Protein AF-A0A6G5QHE2-F1 (afdb_monomer_lite)

Radius of gyration: 25.61 Å; chains: 1; bounding box: 59×25×76 Å

Foldseek 3Di:
DPDPPPPDDPPPDDDPQQVVQLVVQVPPPPRDNPDSRSVVVVVVVVVVVVVCCVVDVVSVVVVVVCVVVVVVVVVVVVVVVVVVVVVVVVVVVVVD

Secondary structure (DSSP, 8-state):
---TTS------PPPHHHHHHHHHHHT-TTS-TT--HHHHHHHHHHHHHHHHHHH-HHHHHHHHHHHHHHHHHHHHHHHHHHHHHHHHHHHHHHT-

Organism: NCBI:txid1032067

Structure (mmCIF, N/CA/C/O backbone):
data_AF-A0A6G5QHE2-F1
#
_entry.id   AF-A0A6G5QHE2-F1
#
loop_
_atom_site.group_PDB
_atom_site.id
_atom_site.type_symbol
_atom_site.label_atom_id
_atom_site.label_alt_id
_atom_site.label_comp_id
_atom_site.label_asym_id
_atom_site.label_entity_id
_atom_site.label_seq_id
_atom_site.pdbx_PDB_ins_code
_atom_site.Cartn_x
_atom_site.Cartn_y
_atom_site.Cartn_z
_atom_site.occupancy
_atom_site.B_iso_or_equiv
_atom_site.auth_seq_id
_atom_site.auth_comp_id
_atom_site.auth_asym_id
_atom_site.auth_atom_id
_atom_site.pdbx_PDB_model_num
ATOM 1 N N . MET A 1 1 ? 43.274 -9.355 8.203 1.00 63.81 1 MET A N 1
ATOM 2 C CA . MET A 1 1 ? 42.234 -9.862 9.127 1.00 63.81 1 MET A CA 1
ATOM 3 C C . MET A 1 1 ? 40.966 -9.066 8.853 1.00 63.81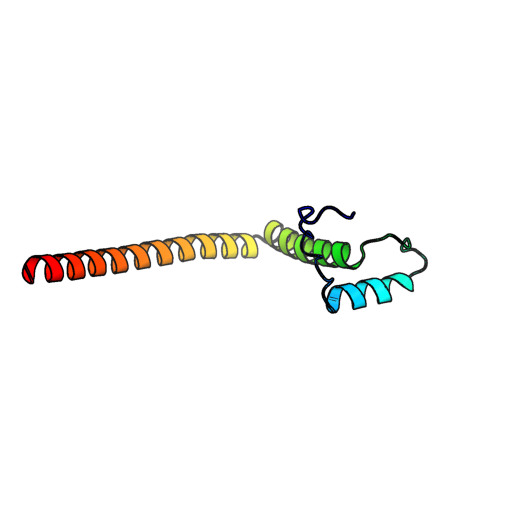 1 MET A C 1
ATOM 5 O O . MET A 1 1 ? 41.028 -7.845 8.900 1.00 63.81 1 MET A O 1
ATOM 9 N N . LYS A 1 2 ? 39.874 -9.715 8.431 1.00 63.50 2 LYS A N 1
ATOM 10 C CA . LYS A 1 2 ? 38.601 -9.042 8.118 1.00 63.50 2 LYS A CA 1
ATOM 11 C C . LYS A 1 2 ? 37.864 -8.809 9.440 1.00 63.50 2 LYS A C 1
ATOM 13 O O . LYS A 1 2 ? 37.780 -9.732 10.243 1.00 63.50 2 LYS A O 1
ATOM 18 N N . ASN A 1 3 ? 37.440 -7.574 9.695 1.00 64.50 3 ASN A N 1
ATOM 19 C CA . ASN A 1 3 ? 36.909 -7.157 10.993 1.00 64.50 3 ASN A CA 1
ATOM 20 C C . ASN A 1 3 ? 35.550 -7.845 11.277 1.00 64.50 3 ASN A C 1
ATOM 22 O O . ASN A 1 3 ? 34.626 -7.646 10.487 1.00 64.50 3 ASN A O 1
ATOM 26 N N . PRO A 1 4 ? 35.411 -8.648 12.353 1.00 67.44 4 PRO A N 1
ATOM 27 C CA . PRO A 1 4 ? 34.208 -9.442 12.633 1.00 67.44 4 PRO A CA 1
ATOM 28 C C . PRO A 1 4 ? 33.003 -8.624 13.129 1.00 67.44 4 PRO A C 1
ATOM 30 O O . PRO A 1 4 ? 31.916 -9.177 13.237 1.00 67.44 4 PRO A O 1
ATOM 33 N N . TYR A 1 5 ? 33.178 -7.324 13.397 1.00 66.25 5 TYR A N 1
ATOM 34 C CA . TYR A 1 5 ? 32.110 -6.419 13.852 1.00 66.25 5 TYR A CA 1
ATOM 35 C C . TYR A 1 5 ? 31.434 -5.627 12.728 1.00 66.25 5 TYR A C 1
ATOM 37 O O . TYR A 1 5 ? 30.582 -4.787 13.001 1.00 66.25 5 TYR A O 1
ATOM 45 N N . ILE A 1 6 ? 31.796 -5.861 11.463 1.00 64.75 6 ILE A N 1
ATOM 46 C CA . ILE A 1 6 ? 30.975 -5.365 10.355 1.00 64.75 6 ILE A CA 1
ATOM 47 C C . ILE A 1 6 ? 29.828 -6.358 10.201 1.00 64.75 6 ILE A C 1
ATOM 49 O O . ILE A 1 6 ? 29.925 -7.328 9.448 1.00 64.75 6 ILE A O 1
ATOM 53 N N . GLU A 1 7 ? 28.785 -6.148 11.004 1.00 60.06 7 GLU A N 1
ATOM 54 C CA . GLU A 1 7 ? 27.507 -6.836 10.888 1.00 60.06 7 GLU A CA 1
ATOM 55 C C . GLU A 1 7 ? 27.077 -6.823 9.422 1.00 60.06 7 GLU A C 1
ATOM 57 O O . GLU A 1 7 ? 27.021 -5.783 8.758 1.00 60.06 7 GLU A O 1
ATOM 62 N N . GLN A 1 8 ? 26.824 -8.016 8.894 1.00 61.16 8 GLN A N 1
ATOM 63 C CA . GLN A 1 8 ? 26.195 -8.182 7.600 1.00 61.16 8 GLN A CA 1
ATOM 64 C C . GLN A 1 8 ? 24.800 -7.576 7.732 1.00 61.16 8 GLN A C 1
ATOM 66 O O . GLN A 1 8 ? 23.915 -8.188 8.327 1.00 61.16 8 GLN A O 1
ATOM 71 N N . MET A 1 9 ? 24.611 -6.358 7.216 1.00 61.31 9 MET A N 1
ATOM 72 C CA . MET A 1 9 ? 23.267 -5.834 6.991 1.00 61.31 9 MET A CA 1
ATOM 73 C C . MET A 1 9 ? 22.481 -6.930 6.264 1.00 61.31 9 MET A C 1
ATOM 75 O O . MET A 1 9 ? 23.028 -7.507 5.316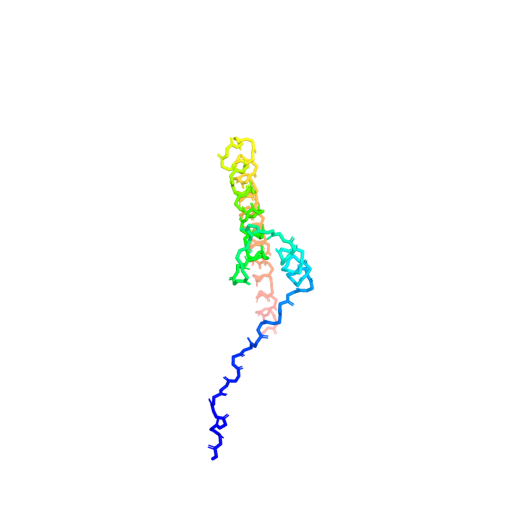 1.00 61.31 9 MET A O 1
ATOM 79 N N . PRO A 1 10 ? 21.255 -7.264 6.699 1.00 58.44 10 PRO A N 1
ATOM 80 C CA . PRO A 1 10 ? 20.485 -8.318 6.063 1.00 58.44 10 PRO A CA 1
ATOM 81 C C . PRO A 1 10 ? 20.382 -7.998 4.572 1.00 58.44 10 PRO A C 1
ATOM 83 O O . PRO A 1 10 ? 19.778 -7.001 4.176 1.00 58.44 10 PRO A O 1
ATOM 86 N N . GLN A 1 11 ? 21.034 -8.821 3.747 1.00 55.44 11 GLN A N 1
ATOM 87 C CA . GLN A 1 11 ? 20.899 -8.759 2.301 1.00 55.44 11 GLN A CA 1
ATOM 88 C C . GLN A 1 11 ? 19.446 -9.111 2.002 1.00 55.44 11 GLN A C 1
ATOM 90 O O . GLN A 1 11 ? 19.062 -10.279 2.055 1.00 55.44 11 GLN A O 1
ATOM 95 N N . GLN A 1 12 ? 18.624 -8.085 1.768 1.00 59.44 12 GLN A N 1
ATOM 96 C CA . GLN A 1 12 ? 17.240 -8.251 1.349 1.00 59.44 12 GLN A CA 1
ATOM 97 C C . GLN A 1 12 ? 17.256 -9.036 0.042 1.00 59.44 12 GLN A C 1
ATOM 99 O O . GLN A 1 12 ? 17.614 -8.515 -1.012 1.00 59.44 12 GLN A O 1
ATOM 104 N N . THR A 1 13 ? 16.941 -10.323 0.133 1.00 66.62 13 THR A N 1
ATOM 105 C CA . THR A 1 13 ? 16.883 -11.196 -1.030 1.00 66.62 13 THR A CA 1
ATOM 106 C C . THR A 1 13 ? 15.674 -10.753 -1.853 1.00 66.62 13 THR A C 1
ATOM 108 O O . THR A 1 13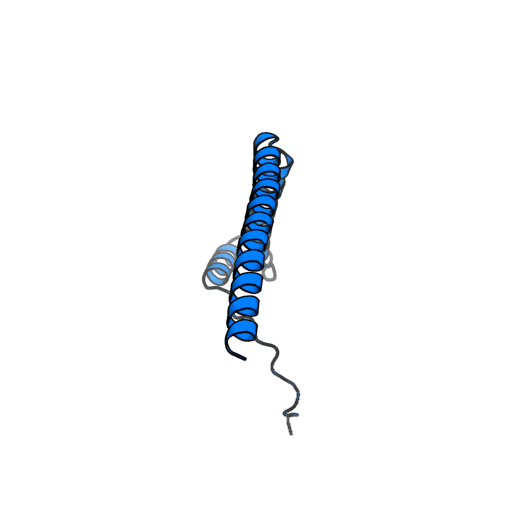 ? 14.568 -10.711 -1.302 1.00 66.62 13 THR A O 1
ATOM 111 N N . PRO A 1 14 ? 15.848 -10.361 -3.127 1.00 69.00 14 PRO A N 1
ATOM 112 C CA . PRO A 1 14 ? 14.730 -9.915 -3.944 1.00 69.00 14 PRO A CA 1
ATOM 113 C C . PRO A 1 14 ? 13.686 -11.030 -4.053 1.00 69.00 14 PRO A C 1
ATOM 115 O O . PRO A 1 14 ? 14.021 -12.207 -4.216 1.00 69.00 14 PRO A O 1
ATOM 118 N N . SER A 1 15 ? 12.413 -10.649 -3.923 1.00 84.75 15 SER A N 1
ATOM 119 C CA . SER A 1 15 ? 11.282 -11.578 -3.990 1.00 84.75 15 SER A CA 1
ATOM 120 C C . SER A 1 15 ? 11.274 -12.317 -5.338 1.00 84.75 15 SER A C 1
ATOM 122 O O . SER A 1 15 ? 11.655 -11.721 -6.348 1.00 84.75 15 SER A O 1
ATOM 124 N N . PRO A 1 16 ? 10.782 -13.569 -5.420 1.00 88.00 16 PRO A N 1
ATOM 125 C CA . PRO A 1 16 ? 10.615 -14.274 -6.695 1.00 88.00 16 PRO A CA 1
ATOM 126 C C . PRO A 1 16 ? 9.849 -13.462 -7.751 1.00 88.00 16 PRO A C 1
ATOM 128 O O . PRO A 1 16 ? 10.158 -13.533 -8.938 1.00 88.00 16 PRO A O 1
ATOM 131 N N . VAL A 1 17 ? 8.891 -12.638 -7.312 1.00 88.44 17 VAL A N 1
ATOM 132 C CA . VAL A 1 17 ? 8.130 -11.724 -8.179 1.00 88.44 17 VAL A CA 1
ATOM 133 C C . VAL A 1 17 ? 9.015 -10.604 -8.733 1.00 88.44 17 VAL A C 1
ATOM 135 O O . VAL A 1 17 ? 8.877 -10.224 -9.891 1.00 88.44 17 VAL A O 1
ATOM 138 N N . ASP A 1 18 ? 9.954 -10.099 -7.933 1.00 89.81 18 ASP A N 1
ATOM 139 C CA . ASP A 1 18 ? 10.858 -9.023 -8.343 1.00 89.81 18 ASP A CA 1
ATOM 140 C C . ASP A 1 18 ? 11.829 -9.511 -9.415 1.00 89.81 18 ASP A C 1
ATOM 142 O O . ASP A 1 18 ? 12.067 -8.816 -10.400 1.00 89.81 18 ASP A O 1
ATOM 146 N N . ASN A 1 19 ? 12.330 -10.737 -9.257 1.00 89.31 19 ASN A N 1
ATOM 147 C CA . ASN A 1 19 ? 13.211 -11.363 -10.237 1.00 89.31 19 ASN A CA 1
ATOM 148 C C . ASN A 1 19 ? 12.493 -11.566 -11.577 1.00 89.31 19 ASN A C 1
ATOM 150 O O . ASN A 1 19 ? 13.033 -11.177 -12.606 1.00 89.31 19 ASN A O 1
ATOM 154 N N . ALA A 1 20 ? 11.252 -12.064 -11.560 1.00 90.25 20 ALA A N 1
ATOM 155 C CA . ALA A 1 20 ? 10.461 -12.256 -12.776 1.00 90.25 20 ALA A CA 1
ATOM 156 C C . ALA A 1 20 ? 10.161 -10.936 -13.511 1.00 90.25 20 ALA A C 1
ATOM 158 O O . ALA A 1 20 ? 10.238 -10.873 -14.737 1.00 90.25 20 ALA A O 1
ATOM 159 N N . ILE A 1 21 ? 9.845 -9.862 -12.776 1.00 90.69 21 ILE A N 1
ATOM 160 C CA . ILE A 1 21 ? 9.604 -8.541 -13.377 1.00 90.69 21 ILE A CA 1
ATOM 161 C C . ILE A 1 21 ? 10.896 -7.972 -13.975 1.00 90.69 21 ILE A C 1
ATOM 163 O O . ILE A 1 21 ? 10.870 -7.424 -15.075 1.00 90.69 21 ILE A O 1
ATOM 167 N N . ASN A 1 22 ? 12.023 -8.103 -13.273 1.00 88.44 22 ASN A N 1
ATOM 168 C CA . ASN A 1 22 ? 13.310 -7.603 -13.751 1.00 88.44 22 ASN A CA 1
ATOM 169 C C . ASN A 1 22 ? 13.806 -8.385 -14.979 1.00 88.44 22 ASN A C 1
ATOM 171 O O . ASN A 1 22 ? 14.284 -7.773 -15.928 1.00 88.44 22 ASN A O 1
ATOM 175 N N . GLU A 1 23 ? 13.630 -9.706 -15.007 1.00 88.62 23 GLU A N 1
ATOM 176 C CA . GLU A 1 23 ? 13.953 -10.556 -16.161 1.00 88.62 23 GLU A CA 1
ATOM 177 C C . GLU A 1 23 ? 13.074 -10.224 -17.379 1.00 88.62 23 GLU A C 1
ATOM 179 O O . GLU A 1 23 ? 13.567 -10.077 -18.499 1.00 88.62 23 GLU A O 1
ATOM 184 N N . ALA A 1 24 ? 11.771 -10.012 -17.170 1.00 88.88 24 ALA A N 1
ATOM 185 C CA . ALA A 1 24 ? 10.879 -9.561 -18.236 1.00 88.88 24 ALA A CA 1
ATOM 186 C C . ALA A 1 24 ? 11.282 -8.175 -18.773 1.00 88.88 24 ALA A C 1
ATOM 188 O O . ALA A 1 24 ? 11.231 -7.939 -19.981 1.00 88.88 24 ALA A O 1
ATOM 189 N N . ALA A 1 25 ? 11.721 -7.269 -17.894 1.00 88.44 25 ALA A N 1
ATOM 190 C CA . ALA A 1 25 ? 12.128 -5.917 -18.262 1.00 88.44 25 ALA A CA 1
ATOM 191 C C . ALA A 1 25 ? 13.451 -5.860 -19.046 1.00 88.44 25 ALA A C 1
ATOM 193 O O . ALA A 1 25 ? 13.597 -4.981 -19.893 1.00 88.44 25 ALA A O 1
ATOM 194 N N . GLN A 1 26 ? 14.373 -6.808 -18.837 1.00 85.00 26 GLN A N 1
ATOM 195 C CA . GLN A 1 26 ? 15.632 -6.908 -19.597 1.00 85.00 26 GLN A CA 1
ATOM 196 C C . GLN A 1 26 ? 15.418 -7.116 -21.105 1.00 85.00 26 GLN A C 1
ATOM 198 O O . GLN A 1 26 ? 16.272 -6.752 -21.907 1.00 85.00 26 GLN A O 1
ATOM 203 N N . ASN A 1 27 ? 14.269 -7.667 -21.505 1.00 84.06 27 ASN A N 1
ATOM 204 C CA . ASN A 1 27 ? 13.938 -7.931 -22.907 1.00 84.06 27 ASN A CA 1
ATOM 205 C C . ASN A 1 27 ? 13.269 -6.738 -23.614 1.00 84.06 27 ASN A C 1
ATOM 207 O O . ASN A 1 27 ? 12.882 -6.842 -24.780 1.00 84.06 27 ASN A O 1
ATOM 211 N N . ILE A 1 28 ? 13.100 -5.606 -22.924 1.00 88.75 28 ILE A N 1
ATOM 212 C CA . ILE A 1 28 ? 12.417 -4.429 -23.454 1.00 88.75 28 ILE A CA 1
ATOM 213 C C . ILE A 1 28 ? 13.463 -3.410 -23.941 1.00 88.75 28 ILE A C 1
ATOM 215 O O . ILE A 1 28 ? 14.173 -2.830 -23.122 1.00 88.75 28 ILE A O 1
ATOM 219 N N . PRO A 1 29 ? 13.531 -3.104 -25.252 1.00 86.38 29 PRO A N 1
ATOM 220 C CA . PRO A 1 29 ? 14.627 -2.325 -25.845 1.00 86.38 29 PRO A CA 1
ATOM 221 C C . PRO A 1 29 ? 14.707 -0.856 -25.394 1.00 86.38 29 PRO A C 1
ATOM 223 O O . PRO A 1 29 ? 15.684 -0.178 -25.693 1.00 86.38 29 PRO A O 1
ATOM 226 N N . PHE A 1 30 ? 13.690 -0.345 -24.698 1.00 87.88 30 PHE A N 1
ATOM 227 C CA . PHE A 1 30 ? 13.657 1.022 -24.168 1.00 87.88 30 PHE A CA 1
ATOM 228 C C . PHE A 1 30 ? 13.866 1.102 -22.647 1.00 87.88 30 PHE A C 1
ATOM 230 O O . PHE A 1 30 ? 13.837 2.200 -22.091 1.00 87.88 30 PHE A O 1
ATOM 237 N N . VAL A 1 31 ? 14.054 -0.028 -21.958 1.00 86.88 31 VAL A N 1
ATOM 238 C CA . VAL A 1 31 ? 14.292 -0.063 -20.510 1.00 86.88 31 VAL A CA 1
ATOM 239 C C . VAL A 1 31 ? 15.805 -0.137 -20.252 1.00 86.88 31 VAL A C 1
ATOM 241 O O . VAL A 1 31 ? 16.449 -1.068 -20.727 1.00 86.88 31 VAL A O 1
ATOM 244 N N . PRO A 1 32 ? 16.403 0.823 -19.519 1.00 88.81 32 PRO A N 1
ATOM 245 C CA . PRO A 1 32 ? 17.833 0.788 -19.205 1.00 88.81 32 PRO A CA 1
ATOM 246 C C . PRO A 1 32 ? 18.230 -0.443 -18.377 1.00 88.81 32 PRO A C 1
ATOM 248 O O . PRO A 1 32 ? 17.499 -0.835 -17.472 1.00 88.81 32 PRO A O 1
ATOM 251 N N . GLU A 1 33 ? 19.431 -0.989 -18.597 1.00 81.38 33 GLU A N 1
ATOM 252 C CA . GLU A 1 33 ? 19.925 -2.196 -17.900 1.00 81.38 33 GLU A CA 1
ATOM 253 C C . GLU A 1 33 ? 19.958 -2.067 -16.364 1.00 81.38 33 GLU A C 1
ATOM 255 O O . GLU A 1 33 ? 19.758 -3.045 -15.650 1.00 81.38 33 GLU A O 1
ATOM 260 N N . ASN A 1 34 ? 20.153 -0.851 -15.841 1.00 84.44 34 ASN A N 1
ATOM 261 C CA . ASN A 1 34 ? 20.172 -0.561 -14.399 1.00 84.44 34 ASN A CA 1
ATOM 262 C C . ASN A 1 34 ? 18.817 -0.070 -13.858 1.00 84.44 34 ASN A C 1
ATOM 264 O O . ASN A 1 34 ? 18.748 0.553 -12.795 1.00 84.44 34 ASN A O 1
ATOM 268 N N . PHE A 1 35 ? 17.731 -0.279 -14.601 1.00 89.69 35 PHE A N 1
ATOM 269 C CA . PHE A 1 35 ? 16.404 0.153 -14.192 1.00 89.69 35 PHE A CA 1
ATOM 270 C C . PHE A 1 35 ? 15.790 -0.810 -13.169 1.00 89.69 35 PHE A C 1
ATOM 272 O O . PHE A 1 35 ? 15.704 -2.016 -13.388 1.00 89.69 35 PHE A O 1
ATOM 279 N N . ASN A 1 36 ? 15.290 -0.267 -12.057 1.00 90.38 36 ASN A N 1
ATOM 280 C CA . ASN A 1 36 ? 14.555 -1.040 -11.058 1.00 90.38 36 ASN A CA 1
ATOM 281 C C . ASN A 1 36 ? 13.097 -1.257 -11.503 1.00 90.38 36 ASN A C 1
ATOM 283 O O . ASN A 1 36 ? 12.180 -0.582 -11.025 1.00 90.38 36 ASN A O 1
ATOM 287 N N . ALA A 1 37 ? 12.884 -2.194 -12.429 1.00 91.19 37 ALA A N 1
ATOM 288 C CA . ALA A 1 37 ? 11.567 -2.486 -12.989 1.00 91.19 37 ALA A CA 1
ATOM 289 C C . ALA A 1 37 ? 10.583 -3.002 -11.933 1.00 91.19 37 ALA A C 1
ATOM 291 O O . ALA A 1 37 ? 9.445 -2.534 -11.867 1.00 91.19 37 ALA A O 1
ATOM 292 N N . ALA A 1 38 ? 11.028 -3.904 -11.056 1.00 91.25 38 ALA A N 1
ATOM 293 C CA . ALA A 1 38 ? 10.213 -4.409 -9.956 1.00 91.25 38 ALA A CA 1
ATOM 294 C C . ALA A 1 38 ? 9.749 -3.283 -9.016 1.00 91.25 38 ALA A C 1
ATOM 296 O O . ALA A 1 38 ? 8.566 -3.194 -8.680 1.00 91.25 38 ALA A O 1
ATOM 297 N N . GLY A 1 39 ? 10.657 -2.383 -8.627 1.00 92.00 39 GLY A N 1
ATOM 298 C CA . GLY A 1 39 ? 10.337 -1.214 -7.807 1.00 92.00 39 GLY A CA 1
ATOM 299 C C . GLY A 1 39 ? 9.378 -0.251 -8.505 1.00 92.00 39 GLY A C 1
ATOM 300 O O . GLY A 1 39 ? 8.440 0.237 -7.876 1.00 92.00 39 GLY A O 1
ATOM 301 N N . PHE A 1 40 ? 9.556 -0.033 -9.809 1.00 92.88 40 PHE A N 1
ATOM 302 C CA . PHE A 1 40 ? 8.655 0.790 -10.609 1.00 92.88 40 PHE A CA 1
ATOM 303 C C . PHE A 1 40 ? 7.241 0.204 -10.676 1.00 92.88 40 PHE A C 1
ATOM 305 O O . PHE A 1 40 ? 6.281 0.915 -10.396 1.00 92.88 40 PHE A O 1
ATOM 312 N N . VAL A 1 41 ? 7.096 -1.089 -10.985 1.00 93.69 41 VAL A N 1
ATOM 313 C CA . VAL A 1 41 ? 5.783 -1.754 -11.056 1.00 93.69 41 VAL A CA 1
ATOM 314 C C . VAL A 1 41 ? 5.081 -1.714 -9.700 1.00 93.69 41 VAL A C 1
ATOM 316 O O . VAL A 1 41 ? 3.901 -1.371 -9.633 1.00 93.69 41 VAL A O 1
ATOM 319 N N . LYS A 1 42 ? 5.802 -1.978 -8.603 1.00 93.62 42 LYS A N 1
ATOM 320 C CA . LYS A 1 42 ? 5.261 -1.824 -7.242 1.00 93.62 42 LYS A CA 1
ATOM 321 C C . LYS A 1 42 ? 4.795 -0.394 -6.978 1.00 93.62 42 LYS A C 1
ATOM 323 O O . LYS A 1 42 ? 3.688 -0.196 -6.482 1.00 93.62 42 LYS A O 1
ATOM 328 N N . GLY A 1 43 ? 5.616 0.592 -7.335 1.00 94.75 43 GLY A N 1
ATOM 329 C CA . GLY A 1 43 ? 5.282 2.008 -7.206 1.00 94.75 43 GLY A CA 1
ATOM 330 C C . GLY A 1 43 ? 4.055 2.397 -8.029 1.00 94.75 43 GLY A C 1
ATOM 331 O O . GLY A 1 43 ? 3.196 3.115 -7.532 1.00 94.75 43 GLY A O 1
ATOM 332 N N . LEU A 1 44 ? 3.925 1.872 -9.247 1.00 96.62 44 LEU A N 1
ATOM 333 C CA . LEU A 1 44 ? 2.784 2.110 -10.125 1.00 96.62 44 LEU A CA 1
ATOM 334 C C . LEU A 1 44 ? 1.500 1.505 -9.558 1.00 96.62 44 LEU A C 1
ATOM 336 O O . LEU A 1 44 ? 0.469 2.169 -9.560 1.00 96.62 44 LEU A O 1
ATOM 340 N N . VAL A 1 45 ? 1.553 0.280 -9.031 1.00 96.62 45 VAL A N 1
ATOM 341 C CA . VAL A 1 45 ? 0.394 -0.358 -8.388 1.00 96.62 45 VAL A CA 1
ATOM 342 C C . VAL A 1 45 ? -0.031 0.426 -7.146 1.00 96.62 45 VAL A C 1
ATOM 344 O O . VAL A 1 45 ? -1.204 0.776 -7.014 1.00 96.62 45 VAL A O 1
ATOM 347 N N . LEU A 1 46 ? 0.915 0.758 -6.262 1.00 96.50 46 LEU A N 1
ATOM 348 C CA . LEU A 1 46 ? 0.639 1.550 -5.059 1.00 96.50 46 LEU A CA 1
ATOM 349 C C . LEU A 1 46 ? 0.096 2.939 -5.409 1.00 96.50 46 LEU A C 1
ATOM 351 O O . LEU A 1 46 ? -0.908 3.371 -4.846 1.00 96.50 46 LEU A O 1
ATOM 355 N N . GLY A 1 47 ? 0.724 3.617 -6.368 1.00 96.44 47 GLY A N 1
ATOM 356 C CA . GLY A 1 47 ? 0.301 4.922 -6.860 1.00 96.44 47 GLY A CA 1
ATOM 357 C C . GLY A 1 47 ? -1.075 4.878 -7.517 1.00 96.44 47 GLY A C 1
ATOM 358 O O . GLY A 1 47 ? -1.886 5.762 -7.272 1.00 96.44 47 GLY A O 1
ATOM 359 N N . GLY A 1 48 ? -1.381 3.832 -8.287 1.00 97.00 48 GLY A N 1
ATOM 360 C CA . GLY A 1 48 ? -2.687 3.630 -8.911 1.00 97.00 48 GLY A CA 1
ATOM 361 C C . GLY A 1 48 ? -3.800 3.434 -7.884 1.00 97.00 48 GLY A C 1
ATOM 362 O O . GLY A 1 48 ? -4.856 4.054 -8.000 1.00 97.00 48 GLY A O 1
ATOM 363 N N . ILE A 1 49 ? -3.550 2.644 -6.836 1.00 95.50 49 ILE A N 1
ATOM 364 C CA . ILE A 1 49 ? -4.487 2.495 -5.713 1.00 95.50 49 ILE A CA 1
ATOM 365 C C . ILE A 1 49 ? -4.668 3.834 -4.993 1.00 95.50 49 ILE A C 1
ATOM 367 O O . ILE A 1 49 ? -5.802 4.256 -4.771 1.00 95.50 49 ILE A O 1
ATOM 371 N N . ALA A 1 50 ? -3.575 4.527 -4.662 1.00 95.75 50 ALA A N 1
ATOM 372 C CA . ALA A 1 50 ? -3.634 5.827 -3.998 1.00 95.75 50 ALA A CA 1
ATOM 373 C C . ALA A 1 50 ? -4.407 6.860 -4.834 1.00 95.75 50 ALA A C 1
ATOM 375 O O . ALA A 1 50 ? -5.295 7.533 -4.316 1.00 95.75 50 ALA A O 1
ATOM 376 N N . ALA A 1 51 ? -4.135 6.945 -6.137 1.00 96.00 51 ALA A N 1
ATOM 377 C CA . ALA A 1 51 ? -4.847 7.820 -7.058 1.00 96.00 51 ALA A CA 1
ATOM 378 C C . ALA A 1 51 ? -6.331 7.450 -7.154 1.00 96.00 51 ALA A C 1
ATOM 380 O O . ALA A 1 51 ? -7.181 8.330 -7.073 1.00 96.00 51 ALA A O 1
ATOM 381 N N . TYR A 1 52 ? -6.668 6.161 -7.250 1.00 94.50 52 TYR A N 1
ATOM 382 C CA . TYR A 1 52 ? -8.060 5.712 -7.259 1.00 94.50 52 TYR A CA 1
ATOM 383 C C . TYR A 1 52 ? -8.803 6.129 -5.987 1.00 94.50 52 TYR A C 1
ATOM 385 O O . TYR A 1 52 ? -9.915 6.652 -6.069 1.00 94.50 52 TYR A O 1
ATOM 393 N N . VAL A 1 53 ? -8.177 5.953 -4.821 1.00 94.06 53 VAL A N 1
ATOM 394 C CA . VAL A 1 53 ? -8.729 6.425 -3.548 1.00 94.06 53 VAL A CA 1
ATOM 395 C C . VAL A 1 53 ? -8.925 7.938 -3.581 1.00 94.06 53 VAL A C 1
ATOM 397 O O . VAL A 1 53 ? -9.998 8.407 -3.224 1.00 94.06 53 VAL A O 1
ATOM 400 N N . LEU A 1 54 ? -7.937 8.706 -4.042 1.00 93.12 54 LEU A N 1
ATOM 401 C CA . LEU A 1 54 ? -8.007 10.169 -4.069 1.00 93.12 54 LEU A CA 1
ATOM 402 C C . LEU A 1 54 ? -8.996 10.722 -5.102 1.00 93.12 54 LEU A C 1
ATOM 404 O O . LEU A 1 54 ? -9.571 11.780 -4.873 1.00 93.12 54 LEU A O 1
ATOM 408 N N . THR A 1 55 ? -9.215 10.046 -6.224 1.00 94.19 55 THR A N 1
ATOM 409 C CA . THR A 1 55 ? -10.092 10.534 -7.299 1.00 94.19 55 THR A CA 1
ATOM 410 C C . THR A 1 55 ? -11.530 10.040 -7.155 1.00 94.19 55 THR A C 1
ATOM 412 O O . THR A 1 55 ? -12.447 10.672 -7.678 1.00 94.19 55 THR A O 1
ATOM 415 N N . ASN A 1 56 ? -11.768 8.937 -6.441 1.00 93.75 56 ASN A N 1
ATOM 416 C CA . ASN A 1 56 ? -13.110 8.398 -6.263 1.00 93.75 56 ASN A CA 1
ATOM 417 C C . ASN A 1 56 ? -13.707 8.813 -4.903 1.00 93.75 56 ASN A C 1
ATOM 419 O O . ASN A 1 56 ? -13.313 8.255 -3.876 1.00 93.75 56 ASN A O 1
ATOM 423 N N . PRO A 1 57 ? -14.722 9.699 -4.863 1.00 91.50 57 PRO A N 1
ATOM 424 C CA . PRO A 1 57 ? -15.332 10.136 -3.606 1.00 91.50 57 PRO A CA 1
ATOM 425 C C . PRO A 1 57 ? -15.944 8.978 -2.804 1.00 91.50 57 PRO A C 1
ATOM 427 O O . PRO A 1 57 ? -15.898 8.995 -1.578 1.00 91.50 57 PRO A O 1
ATOM 430 N N . LYS A 1 58 ? -16.434 7.917 -3.465 1.00 93.19 58 LYS A N 1
ATOM 431 C CA . LYS A 1 58 ? -16.926 6.714 -2.770 1.00 93.19 58 LYS A CA 1
ATOM 432 C C . LYS A 1 58 ? -15.795 5.942 -2.090 1.00 93.19 58 LYS A C 1
ATOM 434 O O . LYS A 1 58 ? -16.007 5.354 -1.034 1.00 93.19 58 LYS A O 1
ATOM 439 N N . ALA A 1 59 ? -14.604 5.924 -2.690 1.00 91.19 59 ALA A N 1
ATOM 440 C CA . ALA A 1 59 ? -13.435 5.276 -2.103 1.00 91.19 59 ALA A CA 1
ATOM 441 C C . ALA A 1 59 ? -12.900 6.076 -0.907 1.00 91.19 59 ALA A C 1
ATOM 443 O O . ALA A 1 59 ? -12.605 5.477 0.125 1.00 91.19 59 ALA A O 1
ATOM 444 N N . GLN A 1 60 ? -12.863 7.411 -1.005 1.00 92.31 60 GLN A N 1
ATOM 445 C CA . GLN A 1 60 ? -12.554 8.286 0.131 1.00 92.31 60 GLN A CA 1
ATOM 446 C C . GLN A 1 60 ? -13.540 8.066 1.283 1.00 92.31 60 GLN A C 1
ATOM 448 O O . GLN A 1 60 ? -13.127 7.828 2.414 1.00 92.31 60 GLN A O 1
ATOM 453 N N . GLU A 1 61 ? -14.843 8.081 0.992 1.00 93.38 61 GLU A N 1
ATOM 454 C CA . GLU A 1 61 ? -15.890 7.875 1.994 1.00 93.38 61 GLU A CA 1
ATOM 455 C C . GLU A 1 61 ? -15.774 6.497 2.661 1.00 93.38 61 GLU A C 1
ATOM 457 O O . GLU A 1 61 ? -15.875 6.387 3.882 1.00 93.38 61 GLU A O 1
ATOM 462 N N . CYS A 1 62 ? -15.516 5.445 1.880 1.00 93.38 62 CYS A N 1
ATOM 463 C CA . CYS A 1 62 ? -15.274 4.102 2.403 1.00 93.38 62 CYS A CA 1
ATOM 464 C C . CYS A 1 62 ? -14.051 4.062 3.331 1.00 93.38 62 CYS A C 1
ATOM 466 O O . CYS A 1 62 ? -14.141 3.517 4.431 1.00 93.38 62 CYS A O 1
ATOM 468 N N . LEU A 1 63 ? -12.937 4.681 2.926 1.00 91.12 63 LEU A N 1
ATOM 469 C CA . LEU A 1 63 ? -11.712 4.737 3.722 1.00 91.12 63 LEU A CA 1
ATOM 470 C C . LEU A 1 63 ? -11.938 5.471 5.050 1.00 91.12 63 LEU A C 1
ATOM 472 O O . LEU A 1 63 ? -11.586 4.945 6.104 1.00 91.12 63 LEU A O 1
ATOM 476 N N . PHE A 1 64 ? -12.579 6.641 5.026 1.00 92.25 64 PHE A N 1
ATOM 477 C CA . PHE A 1 64 ? -12.903 7.382 6.248 1.00 92.25 64 PHE A CA 1
ATOM 478 C C . PHE A 1 64 ? -13.848 6.599 7.160 1.00 92.25 64 PHE A C 1
ATOM 480 O O . PHE A 1 64 ? -13.610 6.520 8.364 1.00 92.25 64 PHE A O 1
ATOM 487 N N . LYS A 1 65 ? -14.880 5.955 6.602 1.00 93.00 65 LYS A N 1
ATOM 488 C CA . LYS A 1 65 ? -15.773 5.080 7.374 1.00 93.00 65 LYS A CA 1
ATOM 489 C C . LYS A 1 65 ? -15.023 3.911 8.001 1.00 93.00 65 LYS A C 1
ATOM 491 O O . LYS A 1 65 ? -15.314 3.565 9.139 1.00 93.00 65 LYS A O 1
ATOM 496 N N . ALA A 1 66 ? -14.077 3.305 7.289 1.00 93.06 66 ALA A N 1
ATOM 497 C CA . ALA A 1 66 ? -13.262 2.219 7.819 1.00 93.06 66 ALA A CA 1
ATOM 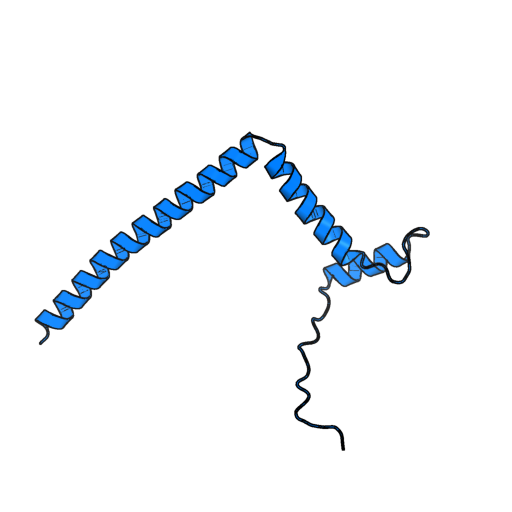498 C C . ALA A 1 66 ? -12.369 2.691 8.975 1.00 93.06 66 ALA A C 1
ATOM 500 O O . ALA A 1 66 ? -12.292 2.004 9.988 1.00 93.06 66 ALA A O 1
ATOM 501 N N . ILE A 1 67 ? -11.756 3.874 8.858 1.00 92.94 67 ILE A N 1
ATOM 502 C CA . ILE A 1 67 ? -10.952 4.479 9.930 1.00 92.94 67 ILE A CA 1
ATOM 503 C C . ILE A 1 67 ? -11.811 4.731 11.173 1.00 92.94 67 ILE A C 1
ATOM 505 O O . ILE A 1 67 ? -11.429 4.327 12.269 1.00 92.94 67 ILE A O 1
ATOM 509 N N . ILE A 1 68 ? -12.982 5.351 11.005 1.00 92.69 68 ILE A N 1
ATOM 510 C CA . ILE A 1 68 ? -13.893 5.657 12.117 1.00 92.69 68 ILE A CA 1
ATOM 511 C C . ILE A 1 68 ? -14.374 4.366 12.787 1.00 92.69 68 ILE A C 1
ATOM 513 O O . ILE A 1 68 ? -14.209 4.210 13.993 1.00 92.69 68 ILE A O 1
ATOM 517 N N . LYS A 1 69 ? -14.874 3.402 12.004 1.00 91.88 69 LYS A N 1
ATOM 518 C CA . LYS A 1 69 ? -15.319 2.101 12.526 1.00 91.88 69 LYS A CA 1
ATOM 519 C C . LYS A 1 69 ? -14.193 1.326 13.204 1.00 91.88 69 LYS A C 1
ATOM 521 O O . LYS A 1 69 ? -14.421 0.667 14.208 1.00 91.88 69 LYS A O 1
ATOM 526 N N . GLY A 1 70 ? -12.975 1.392 12.669 1.00 89.75 70 GLY A N 1
ATOM 527 C CA . GLY A 1 70 ? -11.802 0.786 13.293 1.00 89.75 70 GLY A CA 1
ATOM 528 C C . GLY A 1 70 ? -11.494 1.409 14.655 1.00 89.75 70 GLY A C 1
ATOM 529 O O . GLY A 1 70 ? -11.242 0.683 15.611 1.00 89.75 70 GLY A O 1
ATOM 530 N N . GLY A 1 71 ? -11.575 2.737 14.763 1.00 88.50 71 GLY A N 1
ATOM 531 C CA . GLY A 1 71 ? -11.420 3.451 16.032 1.00 88.50 71 GLY A CA 1
ATOM 532 C C . GLY A 1 71 ? -12.500 3.090 17.052 1.00 88.50 71 GLY A C 1
ATOM 533 O O . GLY A 1 71 ? -12.183 2.856 18.214 1.00 88.50 71 GLY A O 1
ATOM 534 N N . GLU A 1 72 ? -13.755 2.972 16.618 1.00 85.25 72 GLU A N 1
ATOM 535 C CA . GLU A 1 72 ? -14.862 2.509 17.465 1.00 85.25 72 GLU A CA 1
ATOM 536 C C . GLU A 1 72 ? -14.623 1.086 17.986 1.00 85.25 72 GLU A C 1
ATOM 538 O O . GLU A 1 72 ? -14.790 0.845 19.176 1.00 85.25 72 GLU A O 1
ATOM 543 N N . LEU A 1 73 ? -14.160 0.162 17.137 1.00 87.38 73 LEU A N 1
ATOM 544 C CA . LEU A 1 73 ? -13.837 -1.210 17.549 1.00 87.38 73 LEU A CA 1
ATOM 545 C C . LEU A 1 73 ? -12.666 -1.273 18.536 1.00 87.38 73 LEU A C 1
ATOM 547 O O . LEU A 1 73 ? -12.699 -2.070 19.470 1.00 87.38 73 LEU A O 1
ATOM 551 N N . ILE A 1 74 ? -11.639 -0.439 18.352 1.00 87.69 74 ILE A N 1
ATOM 552 C CA . ILE A 1 74 ? -10.517 -0.350 19.296 1.00 87.69 74 ILE A CA 1
ATOM 553 C C . ILE A 1 74 ? -10.999 0.210 20.637 1.00 87.69 74 ILE A C 1
ATOM 555 O O . ILE A 1 74 ? -10.657 -0.345 21.676 1.00 87.69 74 ILE A O 1
ATOM 559 N N . ASN A 1 75 ? -11.806 1.272 20.628 1.00 84.88 75 ASN A N 1
ATOM 560 C CA . ASN A 1 75 ? -12.339 1.871 21.851 1.00 84.88 75 ASN A CA 1
ATOM 561 C C . ASN A 1 75 ? -13.262 0.905 22.602 1.00 84.88 75 ASN A C 1
ATOM 563 O O . ASN A 1 75 ? -13.089 0.732 23.804 1.00 84.88 75 ASN A O 1
ATOM 567 N N . ALA A 1 76 ? -14.161 0.219 21.894 1.00 86.31 76 ALA A N 1
ATOM 568 C CA . ALA A 1 76 ? -15.024 -0.807 22.475 1.00 86.31 76 ALA A CA 1
ATOM 569 C C . ALA A 1 76 ? -14.205 -1.973 23.054 1.00 86.31 76 ALA A C 1
ATOM 571 O O . ALA A 1 76 ? -14.441 -2.408 24.176 1.00 86.31 76 ALA A O 1
ATOM 572 N N . GLY A 1 77 ? -13.176 -2.432 22.333 1.00 85.50 77 GLY A N 1
ATOM 573 C CA . GLY A 1 77 ? -12.273 -3.466 22.836 1.00 85.50 77 GLY A CA 1
ATOM 574 C C . GLY A 1 77 ? -11.490 -3.025 24.077 1.00 85.50 77 GLY A C 1
ATOM 575 O O . GLY A 1 77 ? -11.285 -3.823 24.985 1.00 85.50 77 GLY A O 1
ATOM 576 N N . ILE A 1 78 ? -11.066 -1.759 24.150 1.00 87.56 78 ILE A N 1
ATOM 577 C CA . ILE A 1 78 ? -10.397 -1.205 25.336 1.00 87.56 78 ILE A CA 1
ATOM 578 C C . ILE A 1 78 ? -11.369 -1.088 26.516 1.00 87.56 78 ILE A C 1
ATOM 580 O O . ILE A 1 78 ? -10.958 -1.363 27.641 1.00 87.56 78 ILE A O 1
ATOM 584 N N . GLU A 1 79 ? -12.630 -0.715 26.290 1.00 87.25 79 GLU A N 1
ATOM 585 C CA . GLU A 1 79 ? -13.656 -0.698 27.343 1.00 87.25 79 GLU A CA 1
ATOM 586 C C . GLU A 1 79 ? -13.891 -2.099 27.917 1.00 87.25 79 GLU A C 1
ATOM 588 O O . GLU A 1 79 ? -13.790 -2.277 29.131 1.00 87.25 79 GLU A O 1
ATOM 593 N N . GLU A 1 80 ? -14.065 -3.112 27.065 1.00 82.38 80 GLU A N 1
ATOM 594 C CA . GLU A 1 80 ? -14.207 -4.506 27.513 1.00 82.38 80 GLU A CA 1
ATOM 595 C C . GLU A 1 80 ? -12.945 -5.027 28.226 1.00 82.38 80 GLU A C 1
ATOM 597 O O . GLU A 1 80 ? -13.027 -5.785 29.196 1.00 82.38 80 GLU A O 1
ATOM 602 N N . LEU A 1 81 ? -11.749 -4.620 27.783 1.00 85.38 81 LEU A N 1
ATOM 603 C CA . LEU A 1 81 ? -10.497 -4.960 28.465 1.00 85.38 81 LEU A CA 1
ATOM 604 C C . LEU A 1 81 ? -10.369 -4.259 29.818 1.00 85.38 81 LEU A C 1
ATOM 606 O O . LEU A 1 81 ? -9.803 -4.841 30.742 1.00 85.38 81 LEU A O 1
ATOM 610 N N . LYS A 1 82 ? -10.873 -3.029 29.946 1.00 90.19 82 LYS A N 1
ATOM 611 C CA . LYS A 1 82 ? -10.852 -2.282 31.203 1.00 90.19 82 LYS A CA 1
ATOM 612 C C . LYS A 1 82 ? -11.773 -2.926 32.234 1.00 90.19 82 LYS A C 1
ATOM 614 O O . LYS A 1 82 ? -11.326 -3.108 33.362 1.00 90.19 82 LYS A O 1
ATOM 619 N N . GLU A 1 83 ? -12.983 -3.329 31.844 1.00 86.56 83 GLU A N 1
ATOM 620 C CA . GLU A 1 83 ? -13.878 -4.104 32.716 1.00 86.56 83 GLU A CA 1
ATOM 621 C C . GLU A 1 83 ? -13.208 -5.406 33.166 1.00 86.56 83 GLU A C 1
ATOM 623 O O . GLU A 1 83 ? -13.061 -5.638 34.361 1.00 86.56 83 GLU A O 1
ATOM 628 N N . ARG A 1 84 ? -12.655 -6.195 32.233 1.00 87.06 84 ARG A N 1
ATOM 629 C CA . ARG A 1 84 ? -11.938 -7.436 32.581 1.00 87.06 84 ARG A CA 1
ATOM 630 C C . ARG A 1 84 ? -10.733 -7.205 33.489 1.00 87.06 84 ARG A C 1
ATOM 632 O O . ARG A 1 84 ? -10.404 -8.061 34.304 1.00 87.06 84 ARG A O 1
ATOM 639 N N . PHE A 1 85 ? -1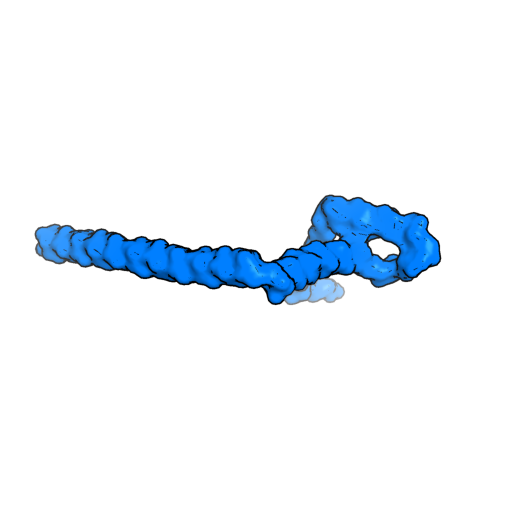0.035 -6.086 33.329 1.00 86.44 85 PHE A N 1
ATOM 640 C CA . PHE A 1 85 ? -8.897 -5.747 34.174 1.00 86.44 85 PHE A CA 1
ATOM 641 C C . PHE A 1 85 ? -9.336 -5.332 35.582 1.00 86.44 85 PHE A C 1
ATOM 643 O O . PHE A 1 85 ? -8.690 -5.726 36.553 1.00 86.44 85 PHE A O 1
ATOM 650 N N . GLU A 1 86 ? -10.422 -4.564 35.707 1.00 85.88 86 GLU A N 1
ATOM 651 C CA . GLU A 1 86 ? -11.020 -4.238 37.004 1.00 85.88 86 GLU A CA 1
ATOM 652 C C . GLU A 1 86 ? -11.561 -5.492 37.701 1.00 85.88 86 GLU A C 1
ATOM 654 O O . GLU A 1 86 ? -11.281 -5.673 38.886 1.00 85.88 86 GLU A O 1
ATOM 659 N N . ASP A 1 87 ? -12.198 -6.403 36.965 1.00 87.94 87 ASP A N 1
ATOM 660 C CA . ASP A 1 87 ? -12.675 -7.687 37.488 1.00 87.94 87 ASP A CA 1
ATOM 661 C C . ASP A 1 87 ? -11.517 -8.552 38.010 1.00 87.94 87 ASP A C 1
ATOM 663 O O . ASP A 1 87 ? -11.530 -8.991 39.160 1.00 87.94 87 ASP A O 1
ATOM 667 N N . VAL A 1 88 ? -10.451 -8.734 37.219 1.00 85.56 88 VAL A N 1
ATOM 668 C CA . VAL A 1 88 ? -9.261 -9.500 37.640 1.00 85.56 88 VAL A CA 1
ATOM 669 C C . VAL A 1 88 ? -8.559 -8.838 38.828 1.00 85.56 88 VAL A C 1
ATOM 671 O O . VAL A 1 88 ? -8.059 -9.522 39.724 1.00 85.56 88 VAL A O 1
ATOM 674 N N . LYS A 1 89 ? -8.510 -7.502 38.869 1.00 83.38 89 LYS A N 1
ATOM 675 C CA . LYS A 1 89 ? -7.938 -6.769 40.001 1.00 83.38 89 LYS A CA 1
ATOM 676 C C . LYS A 1 89 ? -8.768 -6.975 41.271 1.00 83.38 89 LYS A C 1
ATOM 678 O O . LYS A 1 89 ? -8.182 -7.204 42.328 1.00 83.38 89 LYS A O 1
ATOM 683 N N . ALA A 1 90 ? -10.095 -6.928 41.176 1.00 83.81 90 ALA A N 1
ATOM 684 C CA . ALA A 1 90 ? -10.987 -7.183 42.302 1.00 83.81 90 ALA A CA 1
ATOM 685 C C . ALA A 1 90 ? -10.863 -8.629 42.807 1.00 83.81 90 ALA A C 1
ATOM 687 O O . ALA A 1 90 ? -10.787 -8.846 44.015 1.00 83.81 90 ALA A O 1
ATOM 688 N N . GLU A 1 91 ? -10.752 -9.613 41.910 1.00 76.44 91 GLU A N 1
ATOM 689 C CA . GLU A 1 91 ? -10.487 -11.010 42.280 1.00 76.44 91 GLU A CA 1
ATOM 690 C C . GLU A 1 91 ? -9.136 -11.190 42.989 1.00 76.44 91 GLU A C 1
ATOM 692 O O . GLU A 1 91 ? -9.044 -11.947 43.957 1.00 76.44 91 GLU A O 1
ATOM 697 N N . LEU A 1 92 ? -8.086 -10.493 42.539 1.00 76.75 92 LEU A N 1
ATOM 698 C CA . LEU A 1 92 ? -6.763 -10.521 43.173 1.00 76.75 92 LEU A CA 1
ATOM 699 C C . LEU A 1 92 ? -6.749 -9.844 44.549 1.00 76.75 92 LEU A C 1
ATOM 701 O O . LEU A 1 92 ? -6.057 -10.317 45.449 1.00 76.75 92 LEU A O 1
ATOM 705 N N 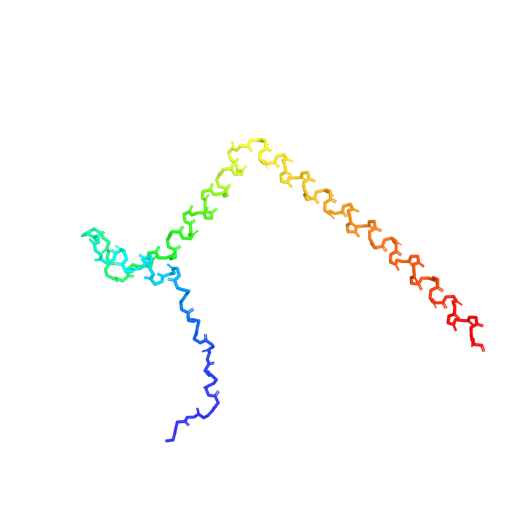. GLU A 1 93 ? -7.486 -8.746 44.725 1.00 74.81 93 GLU A N 1
ATOM 706 C CA . GLU A 1 93 ? -7.635 -8.078 46.024 1.00 74.81 93 GLU A CA 1
ATOM 707 C C . GLU A 1 93 ? -8.519 -8.884 46.987 1.00 74.81 93 GLU A C 1
ATOM 709 O O . GLU A 1 93 ? -8.240 -8.898 48.181 1.00 74.81 93 GLU A O 1
ATOM 714 N N . ALA A 1 94 ? -9.526 -9.606 46.484 1.00 70.25 94 ALA A N 1
ATOM 715 C CA . ALA A 1 94 ? -10.381 -10.490 47.280 1.00 70.25 94 ALA A CA 1
ATOM 716 C C . ALA A 1 94 ? -9.704 -11.818 47.671 1.00 70.25 94 ALA A C 1
ATOM 718 O O . ALA A 1 94 ? -10.113 -12.451 48.643 1.00 70.25 94 ALA A O 1
ATOM 719 N N . GLN A 1 95 ? -8.676 -12.250 46.931 1.00 61.16 95 GLN A N 1
ATOM 720 C CA . GLN A 1 95 ? -7.843 -13.413 47.270 1.00 61.16 95 GLN A CA 1
ATOM 721 C C . GLN A 1 95 ? -6.717 -13.105 48.274 1.00 61.16 95 GLN A C 1
ATOM 723 O O . GLN A 1 95 ? -5.927 -13.999 48.588 1.00 61.16 95 GLN A O 1
ATOM 728 N N . LYS A 1 96 ? -6.623 -11.867 48.771 1.00 52.44 96 LYS A N 1
ATOM 729 C CA . LYS A 1 96 ? -5.608 -11.420 49.732 1.00 52.44 96 LYS A CA 1
ATOM 730 C C . LYS A 1 96 ? -6.163 -11.343 51.151 1.00 52.44 96 LYS A C 1
ATOM 732 O O . LYS A 1 96 ? -5.392 -11.687 52.075 1.00 52.44 96 LYS A O 1
#

Sequence (96 aa):
MKNPYIEQMPQQTPSPVDNAINEAAQNIPFVPENFNAAGFVKGLVLGGIAAYVLTNPKAQECLFKAIIKGGELINAGIEELKERFEDVKAELEAQK

pLDDT: mean 84.68, std 11.2, range [52.44, 97.0]